Protein AF-A0A7V9QP72-F1 (afdb_monomer_lite)

Sequence (110 aa):
MDNAMMMPCDQVISKLWEYLDGALDEARAGKIREHLEMCARCLPQYNFELAFLALLKRNSSQPVPASLRRNVFEALLESSASDANAQLSRKSSFLNRLGQAWRTFRGRRN

Structure (mmCIF, N/CA/C/O backbone):
data_AF-A0A7V9QP72-F1
#
_entry.id   AF-A0A7V9QP72-F1
#
loop_
_atom_site.group_PDB
_atom_site.id
_atom_site.type_symbol
_atom_site.label_atom_id
_atom_site.label_alt_id
_atom_site.label_comp_id
_atom_site.label_asym_id
_atom_site.label_entity_id
_atom_site.label_seq_id
_atom_site.pdbx_PDB_ins_code
_atom_site.Cartn_x
_atom_site.Cartn_y
_atom_site.Cartn_z
_atom_site.occupancy
_atom_site.B_iso_or_equiv
_atom_site.auth_seq_id
_atom_site.auth_comp_id
_atom_site.auth_asym_id
_atom_site.auth_atom_id
_atom_site.pdbx_PDB_model_num
ATOM 1 N N . MET A 1 1 ? 10.984 -10.106 -24.637 1.00 45.09 1 MET A N 1
ATOM 2 C CA . MET A 1 1 ? 12.115 -9.605 -23.838 1.00 45.09 1 MET A CA 1
ATOM 3 C C . MET A 1 1 ? 11.756 -9.837 -22.381 1.00 45.09 1 MET A C 1
ATOM 5 O O . MET A 1 1 ? 10.967 -9.102 -21.807 1.00 45.09 1 MET A O 1
ATOM 9 N N . ASP A 1 2 ? 12.201 -11.011 -21.944 1.00 48.47 2 ASP A N 1
ATOM 10 C CA . ASP A 1 2 ? 12.590 -11.483 -20.612 1.00 48.47 2 ASP A CA 1
ATOM 11 C C . ASP A 1 2 ? 11.563 -11.422 -19.475 1.00 48.47 2 ASP A C 1
ATOM 13 O O . ASP A 1 2 ? 11.499 -10.503 -18.667 1.00 48.47 2 ASP A O 1
ATOM 17 N N . ASN A 1 3 ? 10.787 -12.507 -19.426 1.00 56.25 3 ASN A N 1
ATOM 18 C CA . ASN A 1 3 ? 9.756 -12.843 -18.451 1.00 56.25 3 ASN A CA 1
ATOM 19 C C . ASN A 1 3 ? 10.051 -14.209 -17.786 1.00 56.25 3 ASN A C 1
ATOM 21 O O . ASN A 1 3 ? 9.260 -15.137 -17.929 1.00 56.25 3 ASN A O 1
ATOM 25 N N . ALA A 1 4 ? 11.207 -14.409 -17.143 1.00 48.31 4 ALA A N 1
ATOM 26 C CA . ALA A 1 4 ? 11.519 -15.753 -16.619 1.00 48.31 4 ALA A CA 1
ATOM 27 C C . ALA A 1 4 ? 12.235 -15.849 -15.262 1.00 48.31 4 ALA A C 1
ATOM 29 O O . ALA A 1 4 ? 12.175 -16.917 -14.664 1.00 48.31 4 ALA A O 1
ATOM 30 N N . MET A 1 5 ? 12.856 -14.788 -14.730 1.00 52.78 5 MET A N 1
ATOM 31 C CA . MET A 1 5 ? 13.589 -14.879 -13.446 1.00 52.78 5 MET A CA 1
ATOM 32 C C . MET A 1 5 ? 13.067 -13.935 -12.349 1.00 52.78 5 MET A C 1
ATOM 34 O O . MET A 1 5 ? 13.529 -13.971 -11.216 1.00 52.78 5 MET A O 1
ATOM 38 N N . MET A 1 6 ? 12.059 -13.124 -12.658 1.00 67.62 6 MET A N 1
ATOM 39 C CA . MET A 1 6 ? 11.501 -12.098 -11.782 1.00 67.62 6 MET A CA 1
ATOM 40 C C . MET A 1 6 ? 9.993 -12.046 -12.042 1.00 67.62 6 MET A C 1
ATOM 42 O O . MET A 1 6 ? 9.576 -12.261 -13.178 1.00 67.62 6 MET A O 1
ATOM 46 N N . MET A 1 7 ? 9.173 -11.847 -11.006 1.00 83.56 7 MET A N 1
ATOM 47 C CA . MET A 1 7 ? 7.702 -11.908 -11.082 1.00 83.56 7 MET A CA 1
ATOM 48 C C . MET A 1 7 ? 7.157 -11.176 -12.327 1.00 83.56 7 MET A C 1
ATOM 50 O O . MET A 1 7 ? 7.615 -10.065 -12.610 1.00 83.56 7 MET A O 1
ATOM 54 N N . PRO A 1 8 ? 6.208 -11.757 -13.083 1.00 89.69 8 PRO A N 1
ATOM 55 C CA . PRO A 1 8 ? 5.728 -11.132 -14.306 1.00 89.69 8 PRO A CA 1
ATOM 56 C C . PRO A 1 8 ? 4.893 -9.884 -13.980 1.00 89.69 8 PRO A C 1
ATOM 58 O O . PRO A 1 8 ? 4.296 -9.775 -12.905 1.00 89.69 8 PRO A O 1
ATOM 61 N N . CYS A 1 9 ? 4.869 -8.918 -14.904 1.00 92.62 9 CYS A N 1
ATOM 62 C CA . CYS A 1 9 ? 4.247 -7.605 -14.676 1.00 92.62 9 CYS A CA 1
ATOM 63 C C . CYS A 1 9 ? 2.771 -7.716 -14.259 1.00 92.62 9 CYS A C 1
ATOM 65 O O . CYS A 1 9 ? 2.318 -6.982 -13.391 1.00 92.62 9 CYS A O 1
ATOM 67 N N . ASP A 1 10 ? 2.017 -8.630 -14.866 1.00 93.06 10 ASP A N 1
ATOM 68 C CA . ASP A 1 10 ? 0.610 -8.889 -14.547 1.00 93.06 10 ASP A CA 1
ATOM 69 C C . ASP A 1 10 ? 0.422 -9.342 -13.093 1.00 93.06 10 ASP A C 1
ATOM 71 O O . ASP A 1 10 ? -0.464 -8.838 -12.403 1.00 93.06 10 ASP A O 1
ATOM 75 N N . GLN A 1 11 ? 1.294 -10.224 -12.597 1.00 93.88 11 GLN A N 1
ATOM 76 C CA . GLN A 1 11 ? 1.256 -10.657 -11.202 1.00 93.88 11 GLN A CA 1
ATOM 77 C C . GLN A 1 11 ? 1.616 -9.514 -10.253 1.00 93.88 11 GLN A C 1
ATOM 79 O O . GLN A 1 11 ? 0.920 -9.330 -9.255 1.00 93.88 11 GLN A O 1
ATOM 84 N N . VAL A 1 12 ? 2.632 -8.710 -10.583 1.00 94.19 12 VAL A N 1
ATOM 85 C CA . VAL A 1 12 ? 3.014 -7.534 -9.782 1.00 94.19 12 VAL A CA 1
ATOM 86 C C . VAL A 1 12 ? 1.849 -6.560 -9.660 1.00 94.19 12 VAL A C 1
ATOM 88 O O . VAL A 1 12 ? 1.493 -6.182 -8.548 1.00 94.19 12 VAL A O 1
ATOM 91 N N . ILE A 1 13 ? 1.208 -6.211 -10.779 1.00 94.31 13 ILE A N 1
ATOM 92 C CA . ILE A 1 13 ? 0.049 -5.312 -10.770 1.00 94.31 13 ILE A CA 1
ATOM 93 C C . ILE A 1 13 ? -1.123 -5.926 -9.992 1.00 94.31 13 ILE A C 1
ATOM 95 O O . ILE A 1 13 ? -1.756 -5.233 -9.202 1.00 94.31 13 ILE A O 1
ATOM 99 N N . SER A 1 14 ? -1.387 -7.230 -10.136 1.00 94.94 14 SER A N 1
ATOM 100 C CA . SER A 1 14 ? -2.471 -7.892 -9.393 1.00 94.94 14 SER A CA 1
ATOM 101 C C . SER A 1 14 ? -2.260 -7.890 -7.873 1.00 94.94 14 SER A C 1
ATOM 103 O O . SER A 1 14 ? -3.229 -7.907 -7.119 1.00 94.94 14 SER A O 1
ATOM 105 N N . LYS A 1 15 ? -0.999 -7.851 -7.424 1.00 95.19 15 LYS A N 1
ATOM 106 C CA . LYS A 1 15 ? -0.593 -7.885 -6.013 1.00 95.19 15 LYS A CA 1
ATOM 107 C C . LYS A 1 15 ? -0.189 -6.524 -5.455 1.00 95.19 15 LYS A C 1
ATOM 109 O O . LYS A 1 15 ? 0.237 -6.443 -4.307 1.00 95.19 15 LYS A O 1
ATOM 114 N N . LEU A 1 16 ? -0.343 -5.458 -6.234 1.00 95.12 16 LEU A N 1
ATOM 115 C CA . LEU A 1 16 ? 0.160 -4.136 -5.882 1.00 95.12 16 LEU A CA 1
ATOM 116 C C . LEU A 1 16 ? -0.546 -3.543 -4.656 1.00 95.12 16 LEU A C 1
ATOM 118 O O . LEU A 1 16 ? 0.111 -2.976 -3.791 1.00 95.12 16 LEU A O 1
ATOM 122 N N . TRP A 1 17 ? -1.852 -3.775 -4.511 1.00 95.75 17 TRP A N 1
ATOM 123 C CA . TRP A 1 17 ? -2.609 -3.350 -3.328 1.00 95.75 17 TRP A CA 1
ATOM 124 C C . TRP A 1 17 ? -2.211 -4.105 -2.058 1.00 95.75 17 TRP A C 1
ATOM 126 O O . TRP A 1 17 ? -1.988 -3.466 -1.037 1.00 95.75 17 TRP A O 1
ATOM 136 N N . GLU A 1 18 ? -2.039 -5.429 -2.147 1.00 96.19 18 GLU A N 1
ATOM 137 C CA . GLU A 1 18 ? -1.541 -6.264 -1.036 1.00 96.19 18 GLU A CA 1
ATOM 138 C C . GLU A 1 18 ? -0.095 -5.888 -0.645 1.00 96.19 18 GLU A C 1
ATOM 140 O O . GLU A 1 18 ? 0.360 -6.088 0.481 1.00 96.19 18 GLU A O 1
ATOM 145 N N . TYR A 1 19 ? 0.677 -5.368 -1.600 1.00 95.88 19 TYR A N 1
ATOM 146 C CA . TYR A 1 19 ? 1.999 -4.812 -1.335 1.00 95.88 19 TYR A CA 1
ATOM 147 C C . TYR A 1 19 ? 1.908 -3.449 -0.631 1.00 95.88 19 TYR A C 1
ATOM 149 O O . TYR A 1 19 ? 2.642 -3.204 0.325 1.00 95.88 19 TYR A O 1
ATOM 157 N N . LEU A 1 20 ? 1.003 -2.571 -1.075 1.00 95.50 20 LEU A N 1
ATOM 158 C CA . LEU A 1 20 ? 0.808 -1.224 -0.526 1.00 95.50 20 LEU A CA 1
ATOM 159 C C . LEU A 1 20 ? 0.213 -1.216 0.890 1.00 95.50 20 LEU A C 1
ATOM 161 O O . LEU A 1 20 ? 0.523 -0.311 1.667 1.00 95.50 20 LEU A O 1
ATOM 165 N N . ASP A 1 21 ? -0.633 -2.189 1.230 1.00 94.50 21 ASP A N 1
ATOM 166 C CA . ASP A 1 21 ? -1.227 -2.329 2.567 1.00 94.50 21 ASP A CA 1
ATOM 167 C C . ASP A 1 21 ? -0.379 -3.177 3.535 1.00 94.50 21 ASP A C 1
ATOM 169 O O . ASP A 1 21 ? -0.664 -3.218 4.734 1.00 94.50 21 ASP A O 1
ATOM 173 N N . GLY A 1 22 ? 0.692 -3.804 3.035 1.00 94.69 22 GLY A N 1
ATOM 174 C CA . GLY A 1 22 ? 1.589 -4.652 3.815 1.00 94.69 22 GLY A CA 1
ATOM 175 C C . GLY A 1 22 ? 1.025 -6.039 4.140 1.00 94.69 22 GLY A C 1
ATOM 176 O O . GLY A 1 22 ? 1.524 -6.687 5.059 1.00 94.69 22 GLY A O 1
ATOM 177 N N . ALA A 1 23 ? 0.004 -6.512 3.422 1.00 95.50 23 ALA A N 1
ATOM 178 C CA . ALA A 1 23 ? -0.587 -7.837 3.617 1.00 95.50 23 ALA A CA 1
ATOM 179 C C . ALA A 1 23 ? 0.262 -8.992 3.050 1.00 95.50 23 ALA A C 1
ATOM 181 O O . ALA A 1 23 ? -0.024 -10.162 3.321 1.00 95.50 23 ALA A O 1
ATOM 182 N N . LEU A 1 24 ? 1.299 -8.697 2.259 1.00 94.06 24 LEU A N 1
ATOM 183 C CA . LEU A 1 24 ? 2.209 -9.709 1.718 1.00 94.06 24 LEU A CA 1
ATOM 184 C C . LEU A 1 24 ? 3.274 -10.162 2.723 1.00 94.06 24 LEU A C 1
ATOM 186 O O . LEU A 1 24 ? 3.757 -9.397 3.553 1.00 94.06 24 LEU A O 1
ATOM 190 N N . ASP A 1 25 ? 3.708 -11.416 2.580 1.00 95.12 25 ASP A N 1
ATOM 191 C CA . ASP A 1 25 ? 4.919 -11.903 3.237 1.00 95.12 25 ASP A CA 1
ATOM 192 C C . ASP A 1 25 ? 6.177 -11.203 2.691 1.00 95.12 25 ASP A C 1
ATOM 194 O O . ASP A 1 25 ? 6.222 -10.792 1.529 1.00 95.12 25 ASP A O 1
ATOM 198 N N . GLU A 1 26 ? 7.230 -11.119 3.512 1.00 93.75 26 GLU A N 1
ATOM 199 C CA . GLU A 1 26 ? 8.460 -10.392 3.158 1.00 93.75 26 GLU A CA 1
ATOM 200 C C . GLU A 1 26 ? 9.116 -10.927 1.875 1.00 93.75 26 GLU A C 1
ATOM 202 O O . GLU A 1 26 ? 9.652 -10.157 1.080 1.00 93.75 26 GLU A O 1
ATOM 207 N N . ALA A 1 27 ? 9.041 -12.238 1.618 1.00 92.00 27 ALA A N 1
ATOM 208 C CA . ALA A 1 27 ? 9.637 -12.823 0.421 1.00 92.00 27 ALA A CA 1
ATOM 209 C C . ALA A 1 27 ? 8.908 -12.375 -0.857 1.00 92.00 27 ALA A C 1
ATOM 211 O O . ALA A 1 27 ? 9.547 -12.102 -1.877 1.00 92.00 27 ALA A O 1
ATOM 212 N N . ARG A 1 28 ? 7.574 -12.279 -0.826 1.00 91.81 28 ARG A N 1
ATOM 213 C CA . ARG A 1 28 ? 6.782 -11.740 -1.943 1.00 91.81 28 ARG A CA 1
ATOM 214 C C . ARG A 1 28 ? 6.927 -10.230 -2.074 1.00 91.81 28 ARG A C 1
ATOM 216 O O . ARG A 1 28 ? 7.088 -9.753 -3.197 1.00 91.81 28 ARG A O 1
ATOM 223 N N . ALA A 1 29 ? 6.931 -9.502 -0.960 1.00 94.81 29 ALA A N 1
ATOM 224 C CA . ALA A 1 29 ? 7.153 -8.060 -0.958 1.00 94.81 29 ALA A CA 1
ATOM 225 C C . ALA A 1 29 ? 8.523 -7.701 -1.560 1.00 94.81 29 ALA A C 1
ATOM 227 O O . ALA A 1 29 ? 8.609 -6.801 -2.395 1.00 94.81 29 ALA A O 1
ATOM 228 N N . GLY A 1 30 ? 9.574 -8.458 -1.222 1.00 94.06 30 GLY A N 1
ATOM 229 C CA . GLY A 1 30 ? 10.909 -8.303 -1.801 1.00 94.06 30 GLY A CA 1
ATOM 230 C C . GLY A 1 30 ? 10.930 -8.476 -3.322 1.00 94.06 30 GLY A C 1
ATOM 231 O O . GLY A 1 30 ? 11.485 -7.634 -4.021 1.00 94.06 30 GLY A O 1
ATOM 232 N N . LYS A 1 31 ? 10.248 -9.500 -3.854 1.00 93.44 31 LYS A N 1
ATOM 233 C CA . LYS A 1 31 ? 10.158 -9.736 -5.310 1.00 93.44 31 LYS A CA 1
ATOM 234 C C . LYS A 1 31 ? 9.442 -8.611 -6.058 1.00 93.44 31 LYS A C 1
ATOM 236 O O . LYS A 1 31 ? 9.830 -8.274 -7.174 1.00 93.44 31 LYS A O 1
ATOM 241 N N . ILE A 1 32 ? 8.384 -8.053 -5.469 1.00 93.94 32 ILE A N 1
ATOM 242 C CA . ILE A 1 32 ? 7.661 -6.915 -6.054 1.00 93.94 32 ILE A CA 1
ATOM 243 C C . ILE A 1 32 ? 8.539 -5.663 -6.037 1.00 93.94 32 ILE A C 1
ATOM 245 O O . ILE A 1 32 ? 8.618 -4.967 -7.046 1.00 93.94 32 ILE A O 1
ATOM 249 N N . ARG A 1 33 ? 9.239 -5.406 -4.927 1.00 94.19 33 ARG A N 1
ATOM 250 C CA . ARG A 1 33 ? 10.166 -4.276 -4.780 1.00 94.19 33 ARG A CA 1
ATOM 251 C C . ARG A 1 33 ? 11.261 -4.307 -5.845 1.00 94.19 33 ARG A C 1
ATOM 253 O O . ARG A 1 33 ? 11.417 -3.342 -6.583 1.00 94.19 33 ARG A O 1
ATOM 260 N N . GLU A 1 34 ? 11.929 -5.448 -5.981 1.00 92.81 34 GLU A N 1
ATOM 261 C CA . GLU A 1 34 ? 12.983 -5.665 -6.976 1.00 92.81 34 GLU A CA 1
ATOM 262 C C . GLU A 1 34 ? 12.438 -5.461 -8.407 1.00 92.81 34 GLU A C 1
ATOM 264 O O . GLU A 1 34 ? 13.054 -4.786 -9.231 1.00 92.81 34 GLU A O 1
ATOM 269 N N . HIS A 1 35 ? 11.227 -5.959 -8.700 1.00 92.69 35 HIS A N 1
ATOM 270 C CA . HIS A 1 35 ? 10.586 -5.734 -9.998 1.00 92.69 35 HIS A CA 1
ATOM 271 C C . HIS A 1 35 ? 10.303 -4.250 -10.262 1.00 92.69 35 HIS A C 1
ATOM 273 O O . HIS A 1 35 ? 10.539 -3.774 -11.371 1.00 92.69 35 HIS A O 1
ATOM 279 N N . LEU A 1 36 ? 9.791 -3.506 -9.278 1.00 92.56 36 LEU A N 1
ATOM 280 C CA . LEU A 1 36 ? 9.502 -2.076 -9.426 1.00 92.56 36 LEU A CA 1
ATOM 281 C C . LEU A 1 36 ? 10.777 -1.246 -9.643 1.00 92.56 36 LEU A C 1
ATOM 283 O O . LEU A 1 36 ? 10.725 -0.258 -10.371 1.00 92.56 36 LEU A O 1
ATOM 287 N N . GLU A 1 37 ? 11.918 -1.658 -9.086 1.00 91.94 37 GLU A N 1
ATOM 288 C CA . GLU A 1 37 ? 13.216 -0.998 -9.304 1.00 91.94 37 GLU A CA 1
ATOM 289 C C . GLU A 1 37 ? 13.730 -1.157 -10.743 1.00 91.94 37 GLU A C 1
ATOM 291 O O . GLU A 1 37 ? 14.378 -0.254 -11.274 1.00 91.94 37 GLU A O 1
ATOM 296 N N . MET A 1 38 ? 13.416 -2.277 -11.399 1.00 89.12 38 MET A N 1
ATOM 297 C CA . MET A 1 38 ? 13.918 -2.597 -12.742 1.00 89.12 38 MET A CA 1
ATOM 298 C C . MET A 1 38 ? 12.891 -2.372 -13.864 1.00 89.12 38 MET A C 1
ATOM 300 O O . MET A 1 38 ? 13.261 -2.274 -15.036 1.00 89.12 38 MET A O 1
ATOM 304 N N . CYS A 1 39 ? 11.597 -2.285 -13.544 1.00 91.81 39 CYS A N 1
ATOM 305 C CA . CYS A 1 39 ? 10.519 -2.248 -14.529 1.00 91.81 39 CYS A CA 1
ATOM 306 C C . CYS A 1 39 ? 9.917 -0.846 -14.702 1.00 91.81 39 CYS A C 1
ATOM 308 O O . CYS A 1 39 ? 8.965 -0.450 -14.022 1.00 91.81 39 CYS A O 1
ATOM 310 N N . ALA A 1 40 ? 10.382 -0.133 -15.732 1.00 89.69 40 ALA A N 1
ATOM 311 C CA . ALA A 1 40 ? 9.840 1.171 -16.128 1.00 89.69 40 ALA A CA 1
ATOM 312 C C . ALA A 1 40 ? 8.341 1.145 -16.500 1.00 89.69 40 ALA A C 1
ATOM 314 O O . ALA A 1 40 ? 7.682 2.181 -16.480 1.00 89.69 40 ALA A O 1
ATOM 315 N N . ARG A 1 41 ? 7.781 -0.028 -16.831 1.00 91.75 41 ARG A N 1
ATOM 316 C CA . ARG A 1 41 ? 6.362 -0.188 -17.185 1.00 91.75 41 ARG A CA 1
ATOM 317 C C . ARG A 1 41 ? 5.437 -0.185 -15.965 1.00 91.75 41 ARG A C 1
ATOM 319 O O . ARG A 1 41 ? 4.320 0.313 -16.067 1.00 91.75 41 ARG A O 1
ATOM 326 N N . CYS A 1 42 ? 5.873 -0.748 -14.840 1.00 93.38 42 CYS A N 1
ATOM 327 C CA . CYS A 1 42 ? 5.040 -0.895 -13.641 1.00 93.38 42 CYS A CA 1
ATOM 328 C C . CYS A 1 42 ? 5.110 0.335 -12.722 1.00 93.38 42 CYS A C 1
ATOM 330 O O . CYS A 1 42 ? 4.140 0.638 -12.028 1.00 93.38 42 CYS A O 1
ATOM 332 N N . LEU A 1 43 ? 6.217 1.088 -12.764 1.00 92.50 43 LEU A N 1
ATOM 333 C CA . LEU A 1 43 ? 6.419 2.297 -11.957 1.00 92.50 43 LEU A CA 1
ATOM 334 C C . LEU A 1 43 ? 5.307 3.358 -12.096 1.00 92.50 43 LEU A C 1
ATOM 336 O O . LEU A 1 43 ? 4.862 3.864 -11.065 1.00 92.50 43 LEU A O 1
ATOM 340 N N . PRO A 1 44 ? 4.808 3.704 -13.302 1.00 94.88 44 PRO A N 1
ATOM 341 C CA . PRO A 1 44 ? 3.717 4.670 -13.436 1.00 94.88 44 PRO A CA 1
ATOM 342 C C . PRO A 1 44 ? 2.442 4.247 -12.700 1.00 94.88 44 PRO A C 1
ATOM 344 O O . PRO A 1 44 ? 1.807 5.081 -12.058 1.00 94.88 44 PRO A O 1
ATOM 347 N N . GLN A 1 45 ? 2.098 2.957 -12.752 1.00 94.19 45 GLN A N 1
ATOM 348 C CA . GLN A 1 45 ? 0.920 2.415 -12.073 1.00 94.19 45 GLN A CA 1
ATOM 349 C C . GLN A 1 45 ? 1.090 2.465 -10.549 1.00 94.19 45 GLN A C 1
ATOM 351 O O . GLN A 1 45 ? 0.207 2.948 -9.847 1.00 94.19 45 GLN A O 1
ATOM 356 N N . TYR A 1 46 ? 2.254 2.055 -10.042 1.00 95.69 46 TYR A N 1
ATOM 357 C CA . TYR A 1 46 ? 2.581 2.153 -8.617 1.00 95.69 46 TYR A CA 1
ATOM 358 C C . TYR A 1 46 ? 2.518 3.594 -8.091 1.00 95.69 46 TYR A C 1
ATOM 360 O O . TYR A 1 46 ? 1.890 3.868 -7.068 1.00 95.69 46 TYR A O 1
ATOM 368 N N . ASN A 1 47 ? 3.100 4.543 -8.825 1.00 96.00 47 ASN A N 1
ATOM 369 C CA . ASN A 1 47 ? 3.059 5.957 -8.456 1.00 96.00 47 ASN A CA 1
ATOM 370 C C . ASN A 1 47 ? 1.633 6.521 -8.471 1.00 96.00 47 ASN A C 1
ATOM 372 O O . ASN A 1 47 ? 1.280 7.329 -7.609 1.00 96.00 47 ASN A O 1
ATOM 376 N N . PHE A 1 48 ? 0.806 6.093 -9.429 1.00 96.62 48 PHE A N 1
ATOM 377 C CA . PHE A 1 48 ? -0.605 6.459 -9.469 1.00 96.62 48 PHE A CA 1
ATOM 378 C C . PHE A 1 48 ? -1.346 5.966 -8.222 1.00 96.62 48 PHE A C 1
ATOM 380 O O . PHE A 1 48 ? -2.056 6.746 -7.588 1.00 96.62 48 PHE A O 1
ATOM 387 N N . GLU A 1 49 ? -1.150 4.709 -7.829 1.00 96.25 49 GLU A N 1
ATOM 388 C CA . GLU A 1 49 ? -1.809 4.130 -6.654 1.00 96.25 49 GLU A CA 1
ATOM 389 C C . GLU A 1 49 ? -1.373 4.812 -5.350 1.00 96.25 49 GLU A C 1
ATOM 391 O O . GLU A 1 49 ? -2.218 5.127 -4.508 1.00 96.25 49 GLU A O 1
ATOM 396 N N . LEU A 1 50 ? -0.091 5.169 -5.214 1.00 95.25 50 LEU A N 1
ATOM 397 C CA . LEU A 1 50 ? 0.392 5.992 -4.097 1.00 95.25 50 LEU A CA 1
ATOM 398 C C . LEU A 1 50 ? -0.272 7.373 -4.060 1.00 95.25 50 LEU A C 1
ATOM 400 O O . LEU A 1 50 ? -0.727 7.823 -3.003 1.00 95.25 50 LEU A O 1
ATOM 404 N N . ALA A 1 51 ? -0.352 8.054 -5.206 1.00 95.88 51 ALA A N 1
ATOM 405 C CA . ALA A 1 51 ? -1.004 9.357 -5.305 1.00 95.88 51 ALA A CA 1
ATOM 406 C C . ALA A 1 51 ? -2.5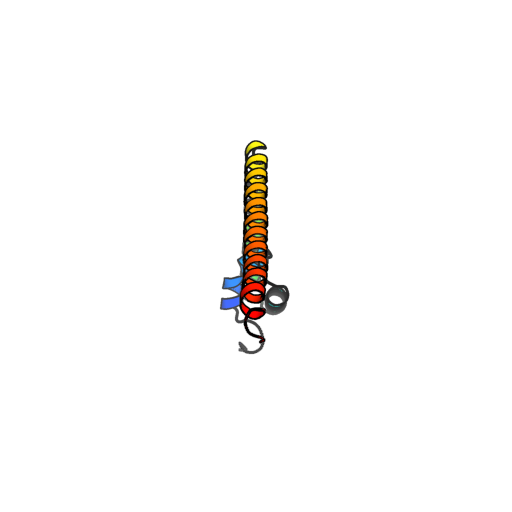05 9.264 -4.984 1.00 95.88 51 ALA A C 1
ATOM 408 O O . ALA A 1 51 ? -3.060 10.148 -4.324 1.00 95.88 51 ALA A O 1
ATOM 409 N N . PHE A 1 52 ? -3.152 8.175 -5.398 1.00 95.19 52 PHE A N 1
ATOM 410 C CA . PHE A 1 52 ? -4.545 7.882 -5.092 1.00 95.19 52 PHE A CA 1
ATOM 411 C C . PHE A 1 52 ? -4.766 7.637 -3.593 1.00 95.19 52 PHE A C 1
ATOM 413 O O . PHE A 1 52 ? -5.653 8.249 -2.997 1.00 95.19 52 PHE A O 1
ATOM 420 N N . LEU A 1 53 ? -3.924 6.833 -2.943 1.00 93.06 53 LEU A N 1
ATOM 421 C CA . LEU A 1 53 ? -3.975 6.626 -1.492 1.00 93.06 53 LEU A CA 1
ATOM 422 C C . LEU A 1 53 ? -3.748 7.930 -0.715 1.00 93.06 53 LEU A C 1
ATOM 424 O O . LEU A 1 53 ? -4.462 8.215 0.250 1.00 93.06 53 LEU A O 1
ATOM 428 N N . ALA A 1 54 ? -2.808 8.768 -1.158 1.00 92.25 54 ALA A N 1
ATOM 429 C CA . ALA A 1 54 ? -2.582 10.087 -0.570 1.00 92.25 54 ALA A CA 1
ATOM 430 C C . ALA A 1 54 ? -3.808 11.009 -0.728 1.00 92.25 54 ALA A C 1
ATOM 432 O O . ALA A 1 54 ? -4.177 11.733 0.202 1.00 92.25 54 ALA A O 1
ATOM 433 N N . LEU A 1 55 ? -4.473 10.958 -1.888 1.00 93.69 55 LEU A N 1
ATOM 434 C CA . LEU A 1 55 ? -5.742 11.641 -2.156 1.00 93.69 55 LEU A CA 1
ATOM 435 C C . LEU A 1 55 ? -6.875 11.139 -1.244 1.00 93.69 55 LEU A C 1
ATOM 437 O O . LEU A 1 55 ? -7.658 11.949 -0.748 1.00 93.69 55 LEU A O 1
ATOM 441 N N . LEU A 1 56 ? -6.979 9.837 -0.995 1.00 90.69 56 LEU A N 1
ATOM 442 C CA . LEU A 1 56 ? -7.984 9.310 -0.071 1.00 90.69 56 LEU A CA 1
ATOM 443 C C . LEU A 1 56 ? -7.709 9.773 1.360 1.00 90.69 56 LEU A C 1
ATOM 445 O O . LEU A 1 56 ? -8.601 10.312 2.012 1.0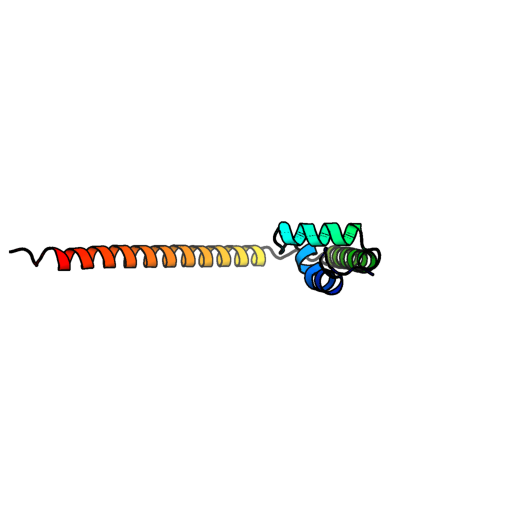0 90.69 56 LEU A O 1
ATOM 449 N N . LYS A 1 57 ? -6.456 9.670 1.813 1.00 87.94 57 LYS A N 1
ATOM 450 C CA . LYS A 1 57 ? -6.043 10.059 3.168 1.00 87.94 57 LYS A CA 1
ATOM 451 C C . LYS A 1 57 ? -6.292 11.538 3.473 1.00 87.94 57 LYS A C 1
ATOM 453 O O . LYS A 1 57 ? -6.682 11.874 4.586 1.00 87.94 57 LYS A O 1
ATOM 458 N N . ARG A 1 58 ? -6.087 12.438 2.502 1.00 85.50 58 ARG A N 1
ATOM 459 C CA . ARG A 1 58 ? -6.372 13.875 2.698 1.00 85.50 58 ARG A CA 1
ATOM 460 C C . ARG A 1 58 ? -7.869 14.184 2.774 1.00 85.50 58 ARG A C 1
ATOM 462 O O . ARG A 1 58 ? -8.251 15.144 3.430 1.00 85.50 58 ARG A O 1
ATOM 469 N N . ASN A 1 59 ? -8.707 13.395 2.100 1.00 81.94 59 ASN A N 1
ATOM 470 C CA . ASN A 1 59 ? -10.156 13.603 2.078 1.00 81.94 59 ASN A CA 1
ATOM 471 C C . ASN A 1 59 ? -10.887 12.843 3.192 1.00 81.94 59 ASN A C 1
ATOM 473 O O . ASN A 1 59 ? -12.019 13.187 3.520 1.00 81.94 59 ASN A O 1
ATOM 477 N N . SER A 1 60 ? -10.254 11.853 3.826 1.00 77.06 60 SER A N 1
ATOM 478 C CA . SER A 1 60 ? -10.835 11.064 4.917 1.00 77.06 60 SER A CA 1
ATOM 479 C C . SER A 1 60 ? -10.852 11.801 6.266 1.00 77.06 60 SER A C 1
ATOM 481 O O . SER A 1 60 ? -10.693 11.179 7.313 1.00 77.06 60 SER A O 1
ATOM 483 N N . SER A 1 61 ? -11.039 13.124 6.268 1.00 65.31 61 SER A N 1
ATOM 484 C CA . SER A 1 61 ? -10.911 14.011 7.439 1.00 65.31 61 SER A CA 1
ATOM 485 C C . SER A 1 61 ? -12.069 13.902 8.447 1.00 65.31 61 SER A C 1
ATOM 487 O O . SER A 1 61 ? -12.331 14.829 9.213 1.00 65.31 61 SER A O 1
ATOM 489 N N . GLN A 1 62 ? -12.796 12.782 8.452 1.00 72.12 62 GLN A N 1
ATOM 490 C CA . GLN A 1 62 ? -13.839 12.548 9.439 1.00 72.12 62 GLN A CA 1
ATOM 491 C C . GLN A 1 62 ? -13.249 11.855 10.669 1.00 72.12 62 GLN A C 1
ATOM 493 O O . GLN A 1 62 ? -12.697 10.757 10.554 1.00 72.12 62 GLN A O 1
ATOM 498 N N . PRO A 1 63 ? -13.349 12.469 11.860 1.00 72.50 63 PRO A N 1
ATOM 499 C CA . PRO A 1 63 ? -12.904 11.826 13.081 1.00 72.50 63 PRO A CA 1
ATOM 500 C C . PRO A 1 63 ? -13.729 10.560 13.316 1.00 72.50 63 PRO A C 1
ATOM 502 O O . PRO A 1 63 ? -14.957 10.602 13.378 1.00 72.50 63 PRO A O 1
ATOM 505 N N . VAL A 1 64 ? -13.046 9.426 13.480 1.00 77.81 64 VAL A N 1
ATOM 506 C CA . VAL A 1 64 ? -13.708 8.168 13.834 1.00 77.81 64 VAL A CA 1
ATOM 507 C C . VAL A 1 64 ? -14.335 8.321 15.227 1.00 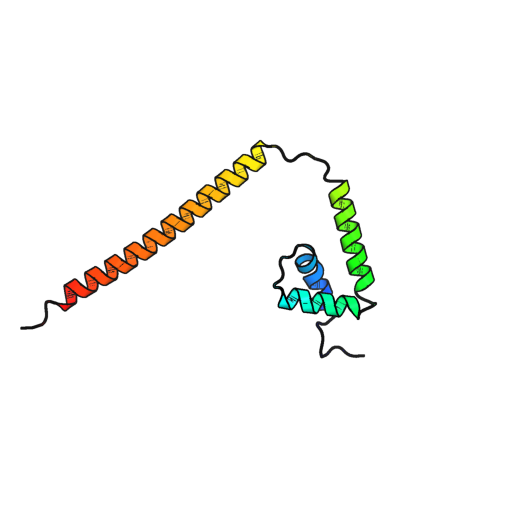77.81 64 VAL A C 1
ATOM 509 O O . VAL A 1 64 ? -13.596 8.593 16.191 1.00 77.81 64 VAL A O 1
ATOM 512 N N . PRO A 1 65 ? -15.663 8.137 15.370 1.00 84.31 65 PRO A N 1
ATOM 513 C CA . PRO A 1 65 ? -16.343 8.328 16.641 1.00 84.31 65 PRO A CA 1
ATOM 514 C C . PRO A 1 65 ? -15.765 7.388 17.700 1.00 84.31 65 PRO A C 1
ATOM 516 O O . PRO A 1 65 ? -15.504 6.210 17.450 1.00 84.31 65 PRO A O 1
ATOM 519 N N . ALA A 1 66 ? -15.547 7.914 18.907 1.00 82.50 66 ALA A N 1
ATOM 520 C CA . ALA A 1 66 ? -14.936 7.157 20.000 1.00 82.50 66 ALA A CA 1
ATOM 521 C C . ALA A 1 66 ? -15.758 5.915 20.395 1.00 82.50 66 ALA A C 1
ATOM 523 O O . ALA A 1 66 ? -15.188 4.921 20.841 1.00 82.50 66 ALA A O 1
ATOM 524 N N . SER A 1 67 ? -17.077 5.950 20.180 1.00 87.38 67 SER A N 1
ATOM 525 C CA . SER A 1 67 ? -17.967 4.799 20.357 1.00 87.38 67 SER A CA 1
ATOM 526 C C . SER A 1 67 ? -17.604 3.639 19.432 1.00 87.38 67 SER A C 1
ATOM 528 O O . SER A 1 67 ? -17.552 2.506 19.892 1.00 87.38 67 SER A O 1
ATOM 530 N N . LEU A 1 68 ? -17.267 3.903 18.164 1.00 87.88 68 LEU A N 1
ATOM 531 C CA . LEU A 1 68 ? -16.876 2.853 17.222 1.00 87.88 68 LEU A CA 1
ATOM 532 C C . LEU A 1 68 ? -15.580 2.171 17.665 1.00 87.88 68 LEU A C 1
ATOM 534 O O . LEU A 1 68 ? -15.502 0.948 17.669 1.00 87.88 68 LEU A O 1
ATOM 538 N N . ARG A 1 69 ? -14.585 2.956 18.103 1.00 85.12 69 ARG A N 1
ATOM 539 C CA . ARG A 1 69 ? -13.332 2.409 18.648 1.00 85.12 69 ARG A CA 1
ATOM 540 C C . ARG A 1 69 ? -13.581 1.499 19.848 1.00 85.12 69 ARG A C 1
ATOM 542 O O . ARG A 1 69 ? -12.991 0.427 19.907 1.00 85.12 69 ARG A O 1
ATOM 549 N N . ARG A 1 70 ? -14.465 1.901 20.768 1.00 90.12 70 ARG A N 1
ATOM 550 C CA . ARG A 1 70 ? -14.844 1.078 21.925 1.00 90.12 70 ARG A CA 1
ATOM 551 C C . ARG A 1 70 ? -15.511 -0.228 21.489 1.00 90.12 70 ARG A C 1
ATOM 553 O O . ARG A 1 70 ? -15.058 -1.285 21.902 1.00 90.12 70 ARG A O 1
ATOM 560 N N . ASN A 1 71 ? -16.503 -0.151 20.603 1.00 92.44 71 ASN A N 1
ATOM 561 C CA . ASN A 1 71 ? -17.246 -1.321 20.131 1.00 92.44 71 ASN A CA 1
ATOM 562 C C . ASN A 1 71 ? -16.338 -2.334 19.415 1.00 92.44 71 ASN A C 1
ATOM 564 O O . ASN A 1 71 ? -16.447 -3.533 19.645 1.00 92.44 71 ASN A O 1
ATOM 568 N N . VAL A 1 72 ? -15.414 -1.859 18.570 1.00 92.38 72 VAL A N 1
ATOM 569 C CA . VAL A 1 72 ? -14.431 -2.727 17.897 1.00 92.38 72 VAL A CA 1
ATOM 570 C C . VAL A 1 72 ? -13.509 -3.394 18.917 1.00 92.38 72 VAL A C 1
ATOM 572 O O . VAL A 1 72 ? -13.223 -4.582 18.800 1.00 92.38 72 VAL A O 1
ATOM 575 N N . PHE A 1 73 ? -13.062 -2.653 19.933 1.00 92.00 73 PHE A N 1
ATOM 576 C CA . PHE A 1 73 ? -12.191 -3.195 20.972 1.00 92.00 73 PHE A CA 1
ATOM 577 C C . PHE A 1 73 ? -12.895 -4.270 21.812 1.00 92.00 73 PHE A C 1
ATOM 579 O O . PHE A 1 73 ? -12.324 -5.331 22.045 1.00 92.00 73 PHE A O 1
ATOM 586 N N . GLU A 1 74 ? -14.145 -4.029 22.212 1.00 93.38 74 GLU A N 1
ATOM 587 C CA . GLU A 1 74 ? -14.970 -5.009 22.930 1.00 93.38 74 GLU A CA 1
ATOM 588 C C . GLU A 1 74 ? -15.192 -6.281 22.101 1.00 93.38 74 GLU A C 1
ATOM 590 O O . GLU A 1 74 ? -14.959 -7.381 22.602 1.00 93.38 74 GLU A O 1
ATOM 595 N N . ALA A 1 75 ? -15.530 -6.146 20.814 1.00 91.75 75 ALA A N 1
ATOM 596 C CA . ALA A 1 75 ? -15.720 -7.290 19.921 1.00 91.75 75 ALA A CA 1
ATOM 597 C C . ALA A 1 75 ? -14.440 -8.134 19.751 1.00 91.75 75 ALA A C 1
ATOM 599 O O . ALA A 1 75 ? -14.495 -9.365 19.751 1.00 91.75 75 ALA A O 1
ATOM 600 N N . LEU A 1 76 ? -13.271 -7.491 19.639 1.00 90.88 76 LEU A N 1
ATOM 601 C CA . LEU A 1 76 ? -11.984 -8.191 19.556 1.00 90.88 76 LEU A CA 1
ATOM 602 C C . LEU A 1 76 ? -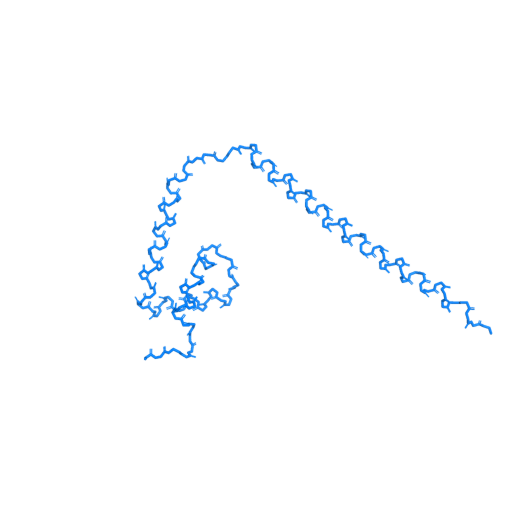11.650 -8.934 20.857 1.00 90.88 76 LEU A C 1
ATOM 604 O O . LEU A 1 76 ? -11.169 -10.069 20.807 1.00 90.88 76 LEU A O 1
ATOM 608 N N . LEU A 1 77 ? -11.930 -8.329 22.017 1.00 92.44 77 LEU A N 1
ATOM 609 C CA . LEU A 1 77 ? -11.746 -8.979 23.315 1.00 92.44 77 LEU A CA 1
ATOM 610 C C . LEU A 1 77 ? -12.632 -10.222 23.446 1.00 92.44 77 LEU A C 1
ATOM 612 O O . LEU A 1 77 ? -12.133 -11.282 23.823 1.00 92.44 77 LEU A O 1
ATOM 616 N N . GLU A 1 78 ? -13.909 -10.127 23.080 1.00 89.25 78 GLU A N 1
ATOM 617 C CA . GLU A 1 78 ? -14.851 -11.251 23.140 1.00 89.25 78 GLU A CA 1
ATOM 618 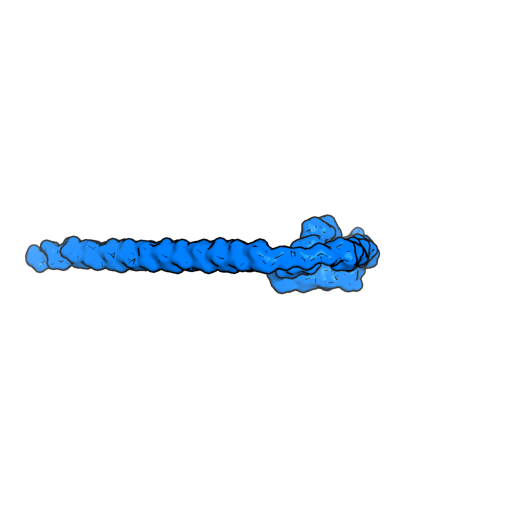C C . GLU A 1 78 ? -14.460 -12.396 22.193 1.00 89.25 78 GLU A C 1
ATOM 620 O O . GLU A 1 78 ? -14.471 -13.567 22.593 1.00 89.25 78 GLU A O 1
ATOM 625 N N . SER A 1 79 ? -14.031 -12.072 20.967 1.00 82.56 79 SER A N 1
ATOM 626 C CA . SER A 1 79 ? -13.502 -13.063 20.021 1.00 82.56 79 SER A CA 1
ATOM 627 C C . SER A 1 79 ? -12.268 -13.763 20.590 1.00 82.56 79 SER A C 1
ATOM 629 O O . SER A 1 79 ? -12.206 -14.991 20.604 1.00 82.56 79 SER A O 1
ATOM 631 N N . SER A 1 80 ? -11.314 -13.002 21.138 1.00 81.00 80 SER A N 1
ATOM 632 C CA . SER A 1 80 ? -10.091 -13.574 21.716 1.00 81.00 80 SER A CA 1
ATOM 633 C C . SER A 1 80 ? -10.369 -14.451 22.948 1.00 81.00 80 SER A C 1
ATOM 635 O O . SER A 1 80 ? -9.720 -15.482 23.143 1.00 81.00 80 SER A O 1
ATOM 637 N N . ALA A 1 81 ? -11.373 -14.094 23.759 1.00 78.25 81 ALA A N 1
ATOM 638 C CA . ALA A 1 81 ? -11.816 -14.883 24.905 1.00 78.25 81 ALA A CA 1
ATOM 639 C C . ALA A 1 81 ? -12.498 -16.187 24.465 1.00 78.25 81 ALA A C 1
ATOM 641 O O . ALA A 1 81 ? -12.268 -17.244 25.061 1.00 78.25 81 ALA A O 1
ATOM 642 N N . SER A 1 82 ? -13.287 -16.131 23.391 1.00 70.94 82 SER A N 1
ATOM 643 C CA . SER A 1 82 ? -13.918 -17.300 22.775 1.00 70.94 82 SER A CA 1
ATOM 644 C C . SER A 1 82 ? -12.879 -18.258 22.191 1.00 70.94 82 SER A C 1
ATOM 646 O O . SER A 1 82 ? -12.971 -19.464 22.425 1.00 70.94 82 SER A O 1
ATOM 648 N N . ASP A 1 83 ? -11.838 -17.738 21.535 1.00 71.00 83 ASP A N 1
ATOM 649 C CA . ASP A 1 83 ? -10.716 -18.531 21.015 1.00 71.00 83 ASP A CA 1
ATOM 650 C C . ASP A 1 83 ? -9.922 -19.205 22.143 1.00 71.00 83 ASP A C 1
ATOM 652 O O . ASP A 1 83 ? -9.608 -20.400 22.075 1.00 71.00 83 ASP A O 1
ATOM 656 N N . ALA A 1 84 ? -9.652 -18.476 23.231 1.00 65.94 84 ALA A N 1
ATOM 657 C CA . ALA A 1 84 ? -8.985 -19.018 24.412 1.00 65.94 84 ALA A CA 1
ATOM 658 C C . ALA A 1 84 ? -9.820 -20.115 25.096 1.00 65.94 84 ALA A C 1
ATOM 660 O O . ALA A 1 84 ? -9.292 -21.183 25.423 1.00 65.94 84 ALA A O 1
ATOM 661 N N . ASN A 1 85 ? -11.126 -19.895 25.266 1.00 64.00 85 ASN A N 1
ATOM 662 C CA . ASN A 1 85 ? -12.044 -20.861 25.870 1.00 64.00 85 ASN A CA 1
ATOM 663 C C . ASN A 1 85 ? -12.234 -22.107 24.985 1.00 64.00 85 ASN A C 1
ATOM 665 O O . ASN A 1 85 ? -12.190 -23.238 25.474 1.00 64.00 85 ASN A O 1
ATOM 669 N N . ALA A 1 86 ? -12.352 -21.930 23.667 1.00 63.41 86 ALA A N 1
ATOM 670 C CA . ALA A 1 86 ? -12.402 -23.031 22.708 1.00 63.41 86 ALA A CA 1
ATOM 671 C C . ALA A 1 86 ? -11.106 -23.861 22.733 1.00 63.41 86 ALA A C 1
ATOM 673 O O . ALA A 1 86 ? -11.152 -25.095 22.701 1.00 63.41 86 ALA A O 1
ATOM 674 N N . GLN A 1 87 ? -9.943 -23.215 22.852 1.00 57.97 87 GLN A N 1
ATOM 675 C CA . GLN A 1 87 ? -8.650 -23.893 22.936 1.00 57.97 87 GLN A CA 1
ATOM 676 C C . GLN A 1 87 ? -8.448 -24.630 24.272 1.00 57.97 87 GLN A C 1
ATOM 678 O O . GLN A 1 87 ? -7.917 -25.746 24.285 1.00 57.97 87 GLN A O 1
ATOM 683 N N . LEU A 1 88 ? -8.917 -24.061 25.386 1.00 59.56 88 LEU A N 1
ATOM 684 C CA . LEU A 1 88 ? -8.935 -24.715 26.700 1.00 59.56 88 LEU A CA 1
ATOM 685 C C . LEU A 1 88 ? -9.883 -25.925 26.720 1.00 59.56 88 LEU A C 1
ATOM 687 O O . LEU A 1 88 ? -9.487 -26.991 27.191 1.00 59.56 88 LEU A O 1
ATOM 691 N N . SER A 1 89 ? -11.079 -25.806 26.135 1.00 54.91 89 SER A N 1
ATOM 692 C CA . SER A 1 89 ? -12.054 -26.901 25.994 1.00 54.91 89 SER A CA 1
ATOM 693 C C . SER A 1 89 ? -11.534 -28.054 25.116 1.00 54.91 89 SER A C 1
ATOM 695 O O . SER A 1 89 ? -11.720 -29.236 25.429 1.00 54.91 89 SER A O 1
ATOM 697 N N . ARG A 1 90 ? -10.778 -27.741 24.051 1.00 54.75 90 ARG A N 1
ATOM 698 C CA . ARG A 1 90 ? -10.088 -28.751 23.223 1.00 54.75 90 ARG A CA 1
ATOM 699 C C . ARG A 1 90 ? -8.968 -29.463 23.989 1.00 54.75 90 ARG A C 1
ATOM 701 O O . ARG A 1 90 ? -8.880 -30.690 23.929 1.00 54.75 90 ARG A O 1
ATOM 708 N N . LYS A 1 91 ? -8.136 -28.729 24.739 1.00 56.56 91 LYS A N 1
ATOM 709 C CA . LYS A 1 91 ? -7.060 -29.314 25.565 1.00 56.56 91 LYS A CA 1
ATOM 710 C C . LYS A 1 91 ? -7.611 -30.162 26.718 1.00 56.56 91 LYS A C 1
ATOM 712 O O . LYS A 1 91 ? -7.080 -31.241 26.973 1.00 56.56 91 LYS A O 1
ATOM 717 N N . SER A 1 92 ? -8.693 -29.736 27.370 1.00 57.50 92 SER A N 1
ATOM 718 C CA . SER A 1 92 ? -9.332 -30.504 28.447 1.00 57.50 92 SER A CA 1
ATOM 719 C C . SER A 1 92 ? -10.010 -31.775 27.923 1.00 57.50 92 SER A C 1
ATOM 721 O O . SER A 1 92 ? -9.845 -32.834 28.524 1.00 57.50 92 SER A O 1
ATOM 723 N N . SER A 1 93 ? -10.667 -31.723 26.758 1.00 59.53 93 SER A N 1
ATOM 724 C CA . SER A 1 93 ? -11.242 -32.905 26.093 1.00 59.53 93 SER A CA 1
ATOM 725 C C . SER A 1 93 ? -10.173 -33.913 25.658 1.00 59.53 93 SER A C 1
ATOM 727 O O . SER A 1 93 ? -10.391 -35.121 25.758 1.00 59.53 93 SER A O 1
ATOM 729 N N . PHE A 1 94 ? -8.997 -33.442 25.229 1.00 49.34 94 PHE A N 1
ATOM 730 C CA . PHE A 1 94 ? -7.854 -34.296 24.893 1.00 49.34 94 PHE A CA 1
ATOM 731 C C . PHE A 1 94 ? -7.249 -34.979 26.132 1.00 49.34 94 PHE A C 1
ATOM 733 O O . PHE A 1 94 ? -7.072 -36.198 26.135 1.00 49.34 94 PHE A O 1
ATOM 740 N N . LEU A 1 95 ? -7.004 -34.231 27.215 1.00 54.34 95 LEU A N 1
ATOM 741 C CA . LEU A 1 95 ? -6.487 -34.784 28.476 1.00 54.34 95 LEU A CA 1
ATOM 742 C C . LEU A 1 95 ? -7.486 -35.743 29.146 1.00 54.34 95 LEU A C 1
ATOM 744 O O . LEU A 1 95 ? -7.087 -36.775 29.684 1.00 54.34 95 LEU A O 1
ATOM 748 N N . ASN A 1 96 ? -8.787 -35.461 29.053 1.00 59.84 96 ASN A N 1
ATOM 749 C CA . ASN A 1 96 ? -9.839 -36.338 29.567 1.00 59.84 96 ASN A CA 1
ATOM 750 C C . ASN A 1 96 ? -9.942 -37.637 28.739 1.00 59.84 96 ASN A C 1
ATOM 752 O O . ASN A 1 96 ? -10.039 -38.724 29.308 1.00 59.84 96 ASN A O 1
ATOM 756 N N . ARG A 1 97 ? -9.788 -37.569 27.405 1.00 55.81 97 ARG A N 1
ATOM 757 C CA . ARG A 1 97 ? -9.680 -38.760 26.536 1.00 55.81 97 ARG A CA 1
ATOM 758 C C . ARG A 1 97 ? -8.464 -39.629 26.868 1.00 55.81 97 ARG A C 1
ATOM 760 O O . ARG A 1 97 ? -8.599 -40.849 26.939 1.00 55.81 97 ARG A O 1
ATOM 767 N N . LEU A 1 98 ? -7.300 -39.024 27.107 1.00 55.94 98 LEU A N 1
ATOM 768 C CA . LEU A 1 98 ? -6.088 -39.758 27.495 1.00 55.94 98 LEU A CA 1
ATOM 769 C C . LEU A 1 98 ? -6.221 -40.401 28.886 1.00 55.94 98 LEU A C 1
ATOM 771 O O . LEU A 1 98 ? -5.819 -41.551 29.073 1.00 55.94 98 LEU A O 1
ATOM 775 N N . GLY A 1 99 ? -6.856 -39.713 29.840 1.00 52.06 99 GLY A N 1
ATOM 776 C CA . GLY A 1 99 ? -7.150 -40.256 31.170 1.00 52.06 99 GLY A CA 1
ATOM 777 C C . GLY A 1 99 ? -8.153 -41.419 31.159 1.00 52.06 99 GLY A C 1
ATOM 778 O O . GLY A 1 99 ? -8.005 -42.368 31.933 1.00 52.06 99 GLY A O 1
ATOM 779 N N . GLN A 1 100 ? -9.150 -41.391 30.268 1.00 57.03 100 GLN A N 1
ATOM 780 C CA . GLN A 1 100 ? -10.110 -42.491 30.105 1.00 57.03 100 GLN A CA 1
ATOM 781 C C . GLN A 1 100 ? -9.494 -43.713 29.407 1.00 57.03 100 GLN A C 1
ATOM 783 O O . GLN A 1 100 ? -9.730 -44.839 29.847 1.00 57.03 100 GLN A O 1
ATOM 788 N N . ALA A 1 101 ? -8.624 -43.507 28.411 1.00 56.09 101 ALA A N 1
ATOM 789 C CA . ALA A 1 101 ? -7.898 -44.587 27.734 1.00 56.09 101 ALA A CA 1
ATOM 790 C C . ALA A 1 101 ? -6.936 -45.349 28.673 1.00 56.09 101 ALA A C 1
ATOM 792 O O . ALA A 1 101 ? -6.813 -46.574 28.598 1.00 56.09 101 ALA A O 1
ATOM 793 N N . TRP A 1 102 ? -6.296 -44.652 29.617 1.00 45.59 102 TRP A N 1
ATOM 794 C CA . TRP A 1 102 ? -5.464 -45.288 30.648 1.00 45.59 102 TRP A CA 1
ATOM 795 C C . TRP A 1 102 ? -6.277 -46.154 31.622 1.00 45.59 102 TRP A C 1
ATOM 797 O O . TRP A 1 102 ? -5.829 -47.230 32.028 1.00 45.59 102 TRP A O 1
ATOM 807 N N . ARG A 1 103 ? -7.499 -45.725 31.967 1.00 54.34 103 ARG A N 1
ATOM 808 C CA . ARG A 1 103 ? -8.388 -46.437 32.899 1.00 54.34 103 ARG A CA 1
ATOM 809 C C . ARG A 1 103 ? -8.894 -47.762 32.320 1.00 54.34 103 ARG A C 1
ATOM 811 O O . ARG A 1 103 ? -9.017 -48.735 33.056 1.00 54.34 103 ARG A O 1
ATOM 818 N N . THR A 1 104 ? -9.094 -47.827 31.004 1.00 57.72 104 THR A N 1
ATOM 819 C CA . THR A 1 104 ? -9.444 -49.066 30.290 1.00 57.72 104 THR A CA 1
ATOM 820 C C . THR A 1 104 ? -8.266 -50.032 30.125 1.00 57.72 104 THR A C 1
ATOM 822 O O . THR A 1 104 ? -8.475 -51.239 30.039 1.00 57.72 104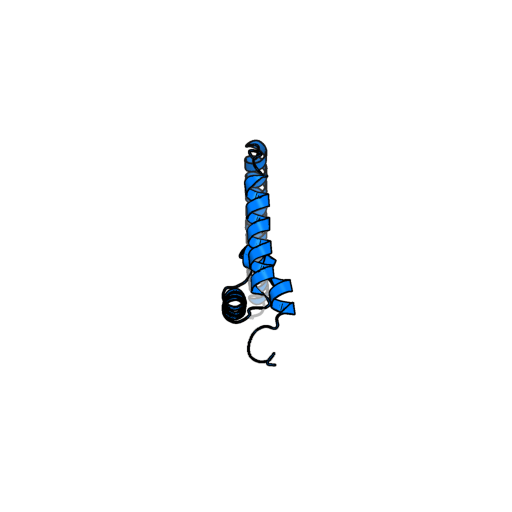 THR A O 1
ATOM 825 N N . PHE A 1 105 ? -7.021 -49.541 30.113 1.00 44.69 105 PHE A N 1
ATOM 826 C CA . PHE A 1 105 ? -5.842 -50.369 29.824 1.00 44.69 105 PHE A CA 1
ATOM 827 C C . PHE A 1 105 ? -5.274 -51.106 31.055 1.00 44.69 105 PHE A C 1
ATOM 829 O O . PHE A 1 105 ? -4.699 -52.185 30.919 1.00 44.69 105 PHE A O 1
ATOM 836 N N . ARG A 1 106 ? -5.466 -50.594 32.281 1.00 51.69 106 ARG A N 1
ATOM 837 C CA . ARG A 1 106 ? -4.942 -51.229 33.515 1.00 51.69 106 ARG A CA 1
ATOM 838 C C . ARG A 1 106 ? -5.805 -52.385 34.061 1.00 51.69 106 ARG A C 1
ATOM 840 O O . ARG A 1 106 ? -5.433 -52.982 35.062 1.00 51.69 106 ARG A O 1
ATOM 847 N N . GLY A 1 107 ? -6.923 -52.723 33.414 1.00 46.81 107 GLY A N 1
ATOM 848 C CA . GLY A 1 107 ? -7.831 -53.805 33.833 1.00 46.81 107 GLY A CA 1
ATOM 849 C C . GLY A 1 107 ? -7.564 -55.184 33.213 1.00 46.81 107 GLY A C 1
ATOM 850 O O . GLY A 1 107 ? -8.328 -56.108 33.462 1.00 46.81 107 GLY A O 1
ATOM 851 N N . ARG A 1 108 ? -6.522 -55.342 32.383 1.00 46.84 108 ARG A N 1
ATOM 852 C CA . ARG A 1 108 ? -6.258 -56.579 31.619 1.00 46.84 108 ARG A CA 1
ATOM 853 C C . ARG A 1 108 ? -4.822 -57.086 31.809 1.00 46.84 108 ARG A C 1
ATOM 855 O O . ARG A 1 108 ? -4.087 -57.289 30.848 1.00 46.84 108 ARG A O 1
ATOM 862 N N . ARG A 1 109 ? -4.406 -57.231 33.068 1.00 45.84 109 ARG A N 1
ATOM 863 C CA . ARG A 1 109 ? -3.227 -58.012 33.477 1.00 45.84 109 ARG A CA 1
ATOM 864 C C . ARG A 1 109 ? -3.548 -58.748 34.779 1.00 45.84 109 ARG A C 1
ATOM 866 O O . ARG A 1 109 ? -3.233 -58.260 35.859 1.00 45.84 109 ARG A O 1
ATOM 873 N N . ASN A 1 110 ? -4.224 -59.881 34.638 1.00 39.34 110 ASN A N 1
ATOM 874 C CA . ASN A 1 110 ? -4.028 -61.062 35.470 1.00 39.34 110 ASN A CA 1
ATOM 875 C C . ASN A 1 110 ? -4.118 -62.268 34.537 1.00 39.34 110 ASN A C 1
ATOM 877 O O . ASN A 1 110 ? -5.068 -62.263 33.719 1.00 39.34 110 ASN A O 1
#

pLDDT: mean 79.29, std 17.83, range [39.34, 96.62]

Radius of gyration: 26.24 Å; chains: 1; bounding box: 32×75×59 Å

Secondary structure (DSSP, 8-state):
---SSS--HHHHHHTHHHHHTT-S-HHHHHHHHHHHHH-TTTHHHHHHHHHHHHHHHHH--PPPPHHHHHHHHHHHHHHHHHHHHHHHHHHHHHHHHHHHHHHHHTT---

Foldseek 3Di:
DDDDPADDLVVLLVCLVCLVVVVDDPVVVVRSVVCCVVDPPNVVVSVVVVVVVVVCVVVVPDPDDVVVVVVVVVVVVVVVVVVVVVVVVVVVVVVVVVVVVVVVPVPPDD